Protein AF-A0A7J6IJJ3-F1 (afdb_monomer)

Foldseek 3Di:
DDLAQEEEDECVVPDVALQRLLVCLLVVLVPDDLQHAEYEYEDACRCVPPDDDDDCPPPRNVSNQNSPLNNLLNVLQCCVPRNVNYAEYEYEYESYPQVVSVVVSCVSNPPHNHDYAYHYDPCSVVVVVDDPVRRRPD

Radius of gyration: 14.33 Å; Cα contacts (8 Å, |Δi|>4): 221; chains: 1; bounding box: 44×28×40 Å

Organism: Colletotrichum fructicola (strain Nara gc5) (NCBI:txid1213859)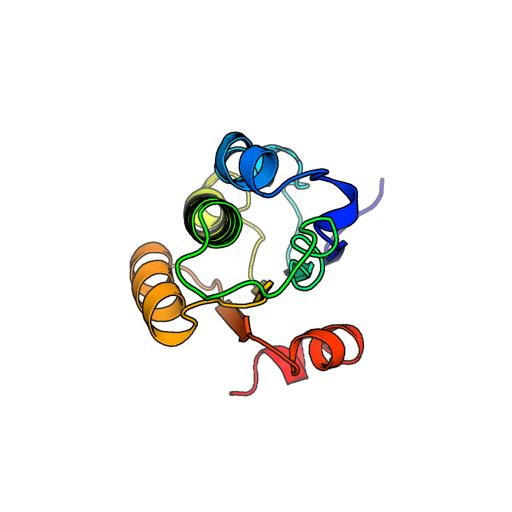

Sequence (138 aa):
MNNLKELRITLDCFFDTPATIELLGSSFPDLLAPRLEKIFIDATWSLLGVNGRITASHPQVMAYKKGIEKMITALCTASKSQLPCLKVIALGAKYGKPRQWTKDARKLLAGTNVKLKLVTGNHTGQLWHQTWKQMLEV

pLDDT: mean 82.55, std 10.77, range [45.78, 94.94]

Solvent-accessible surface area (backbone atoms only — not comparable to full-atom values): 7643 Å² total; per-residue (Å²): 132,86,83,56,39,68,47,76,47,55,43,56,81,78,30,95,37,23,61,50,30,42,71,44,22,52,57,51,58,79,78,52,62,50,65,24,28,33,41,38,40,36,39,58,64,43,58,71,88,60,87,72,92,80,51,86,81,36,67,60,46,47,32,32,51,53,6,51,52,38,26,53,51,32,45,42,55,34,36,76,65,67,22,65,48,38,36,37,42,36,38,21,27,48,89,55,59,51,70,60,54,50,56,54,46,50,63,61,33,60,98,54,84,52,44,80,37,68,40,51,52,88,57,36,70,54,54,79,78,46,53,73,68,63,64,64,70,121

Mean predicted aligned error: 5.92 Å

Secondary structure (DSSP, 8-state):
-----EEEEEGGGT-SSHHHHHHHGGGGGGGS-TT--EEEEEETTTTTT--S---TTSHHHHHHHHHHHHHHHHHHHHTTTT-TT--EEEEEETT--HHHHHHHHHHHTTTS--EEEEEEGGGHHHHHHS-HHHHH--

Structure (mmCIF, N/CA/C/O backbone):
data_AF-A0A7J6IJJ3-F1
#
_entry.id   AF-A0A7J6IJJ3-F1
#
loop_
_atom_site.group_PDB
_atom_site.id
_atom_site.type_symbol
_atom_site.label_atom_id
_atom_site.label_alt_id
_atom_site.label_comp_id
_ato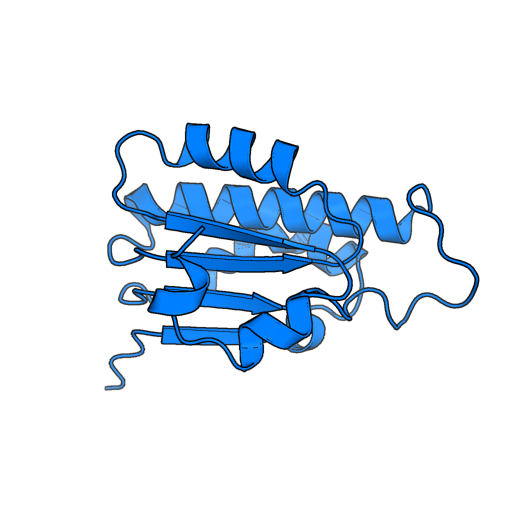m_site.label_asym_id
_atom_site.label_entity_id
_atom_site.label_seq_id
_atom_site.pdbx_PDB_ins_code
_atom_site.Cartn_x
_atom_site.Cartn_y
_atom_site.Cartn_z
_atom_site.occupancy
_atom_site.B_iso_or_equiv
_atom_site.auth_seq_id
_atom_site.auth_comp_id
_atom_site.auth_asym_id
_atom_site.auth_atom_id
_atom_site.pdbx_PDB_model_num
ATOM 1 N N . MET A 1 1 ? -26.507 0.253 -0.510 1.00 45.88 1 MET A N 1
ATOM 2 C CA . MET A 1 1 ? -25.214 0.977 -0.524 1.00 45.88 1 MET A CA 1
ATOM 3 C C . MET A 1 1 ? -24.123 0.009 -0.095 1.00 45.88 1 MET A C 1
ATOM 5 O O . MET A 1 1 ? -24.233 -0.565 0.982 1.00 45.88 1 MET A O 1
ATOM 9 N N . ASN A 1 2 ? -23.141 -0.248 -0.961 1.00 54.84 2 ASN A N 1
ATOM 10 C CA . ASN A 1 2 ? -22.146 -1.302 -0.755 1.00 54.84 2 ASN A CA 1
ATOM 11 C C . ASN A 1 2 ? -21.177 -0.940 0.379 1.00 54.84 2 ASN A C 1
ATOM 13 O O . ASN A 1 2 ? -20.405 0.009 0.275 1.00 54.84 2 ASN A O 1
ATOM 17 N N . ASN A 1 3 ? -21.208 -1.723 1.460 1.00 74.62 3 ASN A N 1
ATOM 18 C CA . ASN A 1 3 ? -20.231 -1.683 2.549 1.00 74.62 3 ASN A CA 1
ATOM 19 C C . ASN A 1 3 ? -18.914 -2.329 2.085 1.00 74.62 3 ASN A C 1
ATOM 21 O O . ASN A 1 3 ? -18.575 -3.427 2.529 1.00 74.62 3 ASN A O 1
ATOM 25 N N . LEU A 1 4 ? -18.189 -1.689 1.161 1.00 83.00 4 LEU A N 1
ATOM 26 C CA . LEU A 1 4 ? -16.892 -2.196 0.713 1.00 83.00 4 LEU A CA 1
ATOM 27 C C . LEU A 1 4 ? -15.883 -2.102 1.866 1.00 83.00 4 LEU A C 1
ATOM 29 O O . LEU A 1 4 ? -15.320 -1.046 2.142 1.00 83.00 4 LEU A O 1
ATOM 33 N N . LYS A 1 5 ? -15.694 -3.221 2.565 1.00 89.75 5 LYS A N 1
ATOM 34 C CA . LYS A 1 5 ? -14.751 -3.350 3.684 1.00 89.75 5 LYS A CA 1
ATOM 35 C C . LYS A 1 5 ? -13.386 -3.854 3.248 1.00 89.75 5 LYS A C 1
ATOM 37 O O . LYS A 1 5 ? -12.404 -3.637 3.952 1.00 89.75 5 LYS A O 1
ATOM 42 N N . GLU A 1 6 ? 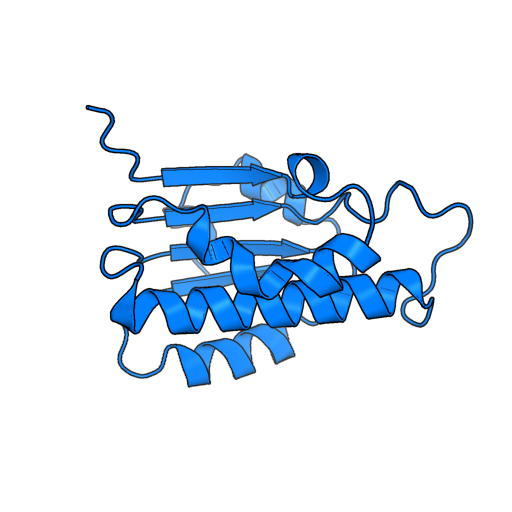-13.324 -4.534 2.112 1.00 90.50 6 GLU A N 1
ATOM 43 C CA . GLU A 1 6 ? -12.114 -5.176 1.623 1.00 90.50 6 GLU A CA 1
ATOM 44 C C . GLU A 1 6 ? -11.933 -4.867 0.145 1.00 90.50 6 GLU A C 1
ATOM 46 O O . GLU A 1 6 ? -12.865 -5.018 -0.642 1.00 90.50 6 GLU A O 1
ATOM 51 N N . LEU A 1 7 ? -10.726 -4.447 -0.217 1.00 90.50 7 LEU A N 1
ATOM 52 C CA . LEU A 1 7 ? -10.350 -4.137 -1.585 1.00 90.50 7 LEU A CA 1
ATOM 53 C C . LEU A 1 7 ? -9.071 -4.893 -1.932 1.00 90.50 7 LEU A C 1
ATOM 55 O O . LEU A 1 7 ? -8.099 -4.862 -1.177 1.00 90.50 7 LEU A O 1
ATOM 59 N N . ARG A 1 8 ? -9.079 -5.566 -3.081 1.00 89.00 8 ARG A N 1
ATOM 60 C CA . ARG A 1 8 ? -7.901 -6.187 -3.688 1.00 89.00 8 ARG A CA 1
ATOM 61 C C . ARG A 1 8 ? -7.755 -5.624 -5.087 1.00 89.00 8 ARG A C 1
ATOM 63 O O . ARG A 1 8 ? -8.707 -5.697 -5.858 1.00 89.00 8 ARG A O 1
ATOM 70 N N . ILE A 1 9 ? -6.598 -5.056 -5.390 1.00 87.38 9 ILE A N 1
ATOM 71 C CA . ILE A 1 9 ? -6.339 -4.448 -6.691 1.00 87.38 9 ILE A CA 1
ATOM 72 C C . ILE A 1 9 ? -4.966 -4.833 -7.213 1.00 87.38 9 ILE A C 1
ATOM 74 O O . ILE A 1 9 ? -4.011 -4.982 -6.450 1.00 87.38 9 ILE A O 1
ATOM 78 N N . THR A 1 10 ? -4.875 -4.916 -8.532 1.00 85.44 10 THR A N 1
ATOM 79 C CA . THR A 1 10 ? -3.607 -4.889 -9.249 1.00 85.44 10 THR A CA 1
ATOM 80 C C . THR A 1 10 ? -3.357 -3.449 -9.687 1.00 85.44 10 THR A C 1
ATOM 82 O O . THR A 1 10 ? -4.222 -2.840 -10.316 1.00 85.44 10 THR A O 1
ATOM 85 N N . LEU A 1 11 ? -2.203 -2.872 -9.344 1.00 78.75 11 LEU A N 1
ATOM 86 C CA . LEU A 1 11 ? -1.868 -1.494 -9.721 1.00 78.75 11 LEU A CA 1
ATOM 87 C C . LEU A 1 11 ? -1.757 -1.305 -11.228 1.00 78.75 11 LEU A C 1
ATOM 89 O O . LEU A 1 11 ? -1.969 -0.196 -11.704 1.00 78.75 11 LEU A O 1
ATOM 93 N N . ASP A 1 12 ? -1.497 -2.370 -11.977 1.00 70.75 12 ASP A N 1
ATOM 94 C CA . ASP A 1 12 ? -1.424 -2.310 -13.439 1.00 70.75 12 ASP A CA 1
ATOM 95 C C . ASP A 1 12 ? -2.764 -1.911 -14.070 1.00 70.75 12 ASP A C 1
ATOM 97 O O . ASP A 1 12 ? -2.803 -1.512 -15.225 1.00 70.75 12 ASP A O 1
ATOM 101 N N . CYS A 1 13 ? -3.869 -1.985 -13.318 1.00 64.25 13 CYS A N 1
ATOM 102 C CA . CYS A 1 13 ? -5.172 -1.483 -13.749 1.00 64.25 13 CYS A CA 1
ATOM 103 C C . CYS A 1 13 ? -5.322 0.043 -13.598 1.00 64.25 13 CYS A C 1
ATOM 105 O O . CYS A 1 13 ? -6.290 0.602 -14.103 1.00 64.25 13 CYS A O 1
ATOM 107 N N . PHE A 1 14 ? -4.420 0.704 -12.866 1.00 63.78 14 PHE A N 1
ATOM 108 C CA . PHE A 1 14 ? -4.497 2.132 -12.528 1.00 63.78 14 PHE A CA 1
ATOM 109 C C . PHE A 1 14 ? -3.314 2.946 -13.054 1.00 63.78 14 PHE A C 1
ATOM 111 O O . PHE A 1 14 ? -3.395 4.171 -13.119 1.00 63.78 14 PHE A O 1
ATOM 118 N N . PHE A 1 15 ? -2.205 2.285 -13.376 1.00 70.25 15 PHE A N 1
ATOM 119 C CA . PHE A 1 15 ? -0.956 2.942 -13.713 1.00 70.25 15 PHE A CA 1
ATOM 120 C C . PHE A 1 15 ? -0.308 2.289 -14.929 1.00 70.25 15 PHE A C 1
ATOM 122 O O . PHE A 1 15 ? 0.211 1.178 -14.846 1.00 70.25 15 PHE A O 1
ATOM 129 N N . ASP A 1 16 ? -0.272 3.030 -16.033 1.00 70.06 16 ASP A N 1
ATOM 130 C CA . ASP A 1 16 ? 0.275 2.543 -17.302 1.00 70.06 16 ASP A CA 1
ATOM 131 C C . ASP A 1 16 ? 1.809 2.482 -17.297 1.00 70.06 16 ASP A C 1
ATOM 133 O O . ASP A 1 16 ? 2.422 1.735 -18.061 1.00 70.06 16 ASP A O 1
ATOM 137 N N . THR A 1 17 ? 2.462 3.287 -16.446 1.00 76.81 17 THR A N 1
ATOM 138 C CA . THR A 1 17 ? 3.929 3.371 -16.387 1.00 76.81 17 THR A CA 1
ATOM 139 C C . THR A 1 17 ? 4.468 3.569 -14.964 1.00 76.81 17 THR A C 1
ATOM 141 O O . THR A 1 17 ? 3.815 4.190 -14.119 1.00 76.81 17 THR A O 1
ATOM 144 N N . PRO A 1 18 ? 5.722 3.171 -14.686 1.00 79.50 18 PRO A N 1
ATOM 145 C CA . PRO A 1 18 ? 6.408 3.517 -13.439 1.00 79.50 18 PRO A CA 1
ATOM 146 C C . PRO A 1 18 ? 6.416 5.012 -13.100 1.00 79.50 18 PRO A C 1
ATOM 148 O O . PRO A 1 18 ? 6.321 5.376 -11.929 1.00 79.50 18 PRO A O 1
ATOM 151 N N . ALA A 1 19 ? 6.488 5.879 -14.114 1.00 79.94 19 ALA A N 1
ATOM 152 C CA . ALA A 1 19 ? 6.417 7.326 -13.933 1.00 79.94 19 ALA A CA 1
ATOM 153 C C . ALA A 1 19 ? 5.047 7.770 -13.395 1.00 79.94 19 ALA A C 1
ATOM 155 O O . ALA A 1 19 ? 4.979 8.608 -12.498 1.00 79.94 19 ALA A O 1
ATOM 156 N N . THR A 1 20 ? 3.951 7.168 -13.874 1.00 82.06 20 THR A N 1
ATOM 157 C CA . THR A 1 20 ? 2.610 7.459 -13.338 1.00 82.06 20 THR A CA 1
ATOM 158 C C . THR A 1 20 ? 2.462 7.017 -11.880 1.00 82.06 20 THR A C 1
ATOM 160 O O . THR A 1 20 ? 1.864 7.746 -11.090 1.00 82.06 20 THR A O 1
ATOM 163 N N . ILE A 1 21 ? 3.084 5.897 -11.481 1.00 82.81 21 ILE A N 1
ATOM 164 C CA . ILE A 1 21 ? 3.116 5.461 -10.071 1.00 82.81 21 ILE A CA 1
ATOM 165 C C . ILE A 1 21 ? 3.884 6.471 -9.214 1.00 82.81 21 ILE A C 1
ATOM 167 O O . ILE A 1 21 ? 3.451 6.814 -8.115 1.00 82.81 21 ILE A O 1
ATOM 171 N N . GLU A 1 22 ? 5.007 6.994 -9.713 1.00 84.06 22 GLU A N 1
ATOM 172 C CA . GLU A 1 22 ? 5.761 8.037 -9.013 1.00 84.06 22 GLU A CA 1
ATOM 173 C C . GLU A 1 22 ? 4.958 9.330 -8.825 1.00 84.06 22 GLU A C 1
ATOM 175 O O . GLU A 1 22 ? 5.061 9.965 -7.767 1.00 84.06 22 GLU A O 1
ATOM 180 N N . LEU A 1 23 ? 4.196 9.730 -9.844 1.00 82.50 23 LEU A N 1
ATOM 181 C CA . LEU A 1 23 ? 3.434 10.976 -9.852 1.00 82.50 23 LEU A CA 1
ATOM 182 C C . LEU A 1 23 ? 2.182 10.897 -8.976 1.00 82.50 23 LEU A C 1
ATOM 184 O O . LEU A 1 23 ? 1.968 11.796 -8.168 1.00 82.50 23 LEU A O 1
ATOM 188 N N . LEU A 1 24 ? 1.383 9.834 -9.102 1.00 83.81 24 LEU A N 1
ATOM 189 C CA . LEU A 1 24 ? 0.056 9.764 -8.473 1.00 83.81 24 LEU A CA 1
ATOM 190 C C . LEU A 1 24 ? -0.004 8.821 -7.265 1.00 83.81 24 LEU A C 1
ATOM 192 O O . LEU A 1 24 ? -1.025 8.766 -6.585 1.00 83.81 24 LEU A O 1
ATOM 196 N N . GLY A 1 25 ? 1.080 8.104 -6.944 1.00 82.56 25 GLY A N 1
ATOM 197 C CA . GLY A 1 25 ? 1.105 7.158 -5.825 1.00 82.56 25 GLY A CA 1
ATOM 198 C C . GLY A 1 25 ? 0.693 7.777 -4.484 1.00 82.56 25 GLY A C 1
ATOM 199 O O . GLY A 1 25 ? 0.064 7.104 -3.672 1.00 82.56 25 GLY A O 1
ATOM 200 N N . SER A 1 26 ? 0.973 9.067 -4.261 1.00 89.31 26 SER A N 1
ATOM 201 C CA . SER A 1 26 ? 0.557 9.784 -3.047 1.00 89.31 26 SER A CA 1
ATOM 202 C C . SER A 1 26 ? -0.934 10.122 -2.986 1.00 89.31 26 SER A C 1
ATOM 204 O O . SER A 1 26 ? -1.460 10.264 -1.891 1.00 89.31 26 SER A O 1
ATOM 206 N N . SER A 1 27 ? -1.604 10.241 -4.132 1.00 88.69 27 SER A N 1
ATOM 207 C CA . SER A 1 27 ? -3.043 10.536 -4.225 1.00 88.69 27 SER A CA 1
ATOM 208 C C . SER A 1 27 ? -3.897 9.269 -4.221 1.00 88.69 27 SER A C 1
ATOM 210 O O . SER A 1 27 ? -5.119 9.331 -4.208 1.00 88.69 27 SER A O 1
ATOM 212 N N . PHE A 1 28 ? -3.268 8.092 -4.215 1.00 88.44 28 PHE A N 1
ATOM 213 C CA . PHE A 1 28 ? -3.976 6.819 -4.221 1.00 88.44 28 PHE A CA 1
ATOM 214 C C . PHE A 1 28 ? -5.010 6.658 -3.078 1.00 88.44 28 PHE A C 1
ATOM 216 O O . PHE A 1 28 ? -6.095 6.142 -3.352 1.00 88.44 28 PHE A O 1
ATOM 223 N N . PRO A 1 29 ? -4.763 7.122 -1.831 1.00 91.00 29 PRO A N 1
ATOM 224 C CA . PRO A 1 29 ? -5.774 7.070 -0.772 1.00 91.00 29 PRO A CA 1
ATOM 225 C C . PRO A 1 29 ? -7.078 7.818 -1.090 1.00 91.00 29 PRO A C 1
ATOM 227 O O . PRO A 1 29 ? -8.124 7.426 -0.577 1.00 91.00 29 PRO A O 1
ATOM 230 N N . ASP A 1 30 ? -7.043 8.831 -1.962 1.00 90.44 30 ASP A N 1
ATOM 231 C CA . ASP A 1 30 ? -8.213 9.642 -2.341 1.00 90.44 30 ASP A CA 1
ATOM 232 C C . ASP A 1 30 ? -9.247 8.855 -3.146 1.00 90.44 30 ASP A C 1
ATOM 234 O O . ASP A 1 30 ? -10.423 9.211 -3.182 1.00 90.44 30 ASP A O 1
ATOM 238 N N . LEU A 1 31 ? -8.822 7.743 -3.744 1.00 87.69 31 LEU A N 1
ATOM 239 C CA . LEU A 1 31 ? -9.680 6.835 -4.498 1.00 87.69 31 LEU A CA 1
ATO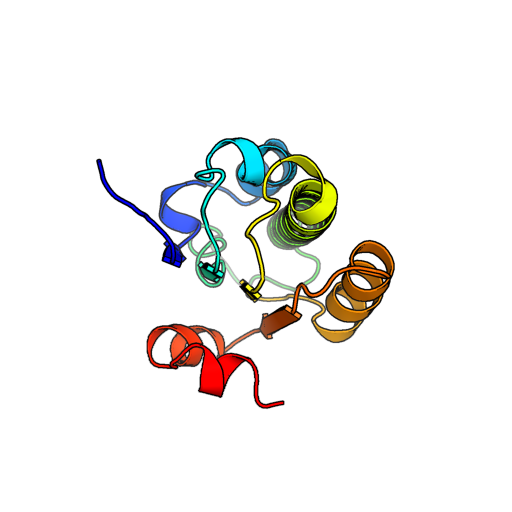M 240 C C . LEU A 1 31 ? -10.366 5.791 -3.601 1.00 87.69 31 LEU A C 1
ATOM 242 O O . LEU A 1 31 ? -11.176 4.998 -4.082 1.00 87.69 31 LEU A O 1
ATOM 246 N N . LEU A 1 32 ? -10.025 5.739 -2.309 1.00 90.25 32 LEU A N 1
ATOM 247 C CA . LEU A 1 32 ? -10.473 4.689 -1.400 1.00 90.25 32 LEU A CA 1
ATOM 248 C C . LEU A 1 32 ? -11.725 5.090 -0.622 1.00 90.25 32 LEU A C 1
ATOM 250 O O . LEU A 1 32 ? -11.882 6.214 -0.150 1.00 90.25 32 LEU A O 1
ATOM 254 N N . ALA A 1 33 ? -12.614 4.116 -0.429 1.00 90.12 33 ALA A N 1
ATOM 255 C CA . ALA A 1 33 ? -13.811 4.312 0.373 1.00 90.12 33 ALA A CA 1
ATOM 256 C C . ALA A 1 33 ? -13.443 4.550 1.857 1.00 90.12 33 ALA A C 1
ATOM 258 O O . ALA A 1 33 ? -12.706 3.743 2.427 1.00 90.12 33 ALA A O 1
ATOM 259 N N . PRO A 1 34 ? -14.025 5.553 2.545 1.00 89.25 34 PRO A N 1
ATOM 260 C CA . PRO A 1 34 ? -13.688 5.863 3.943 1.00 89.25 34 PRO A CA 1
ATOM 261 C C . PRO A 1 34 ? -13.895 4.710 4.941 1.00 89.25 34 PRO A C 1
ATOM 263 O O . PRO A 1 34 ? -13.239 4.647 5.979 1.00 89.25 34 PRO A O 1
ATOM 266 N N . ARG A 1 35 ? -14.819 3.783 4.638 1.00 90.69 35 ARG A N 1
ATOM 267 C CA . ARG A 1 35 ? -15.139 2.615 5.484 1.00 90.69 35 ARG A CA 1
ATOM 268 C C . ARG A 1 35 ? -14.300 1.375 5.161 1.00 90.69 35 ARG A C 1
ATOM 270 O O . ARG A 1 35 ? -14.580 0.305 5.701 1.00 90.69 35 ARG A O 1
ATOM 277 N N . LEU A 1 36 ? -13.315 1.496 4.272 1.00 93.88 36 LEU A N 1
ATOM 278 C CA . LEU A 1 36 ? -12.444 0.393 3.895 1.00 93.88 36 LEU A CA 1
ATOM 279 C C . LEU A 1 36 ? -11.632 -0.064 5.112 1.00 93.88 36 LEU A C 1
ATOM 281 O O . LEU A 1 36 ? -10.934 0.727 5.741 1.00 93.88 36 LEU A O 1
ATOM 285 N N . GLU A 1 37 ? -11.723 -1.348 5.450 1.00 94.06 37 GLU A N 1
ATOM 286 C CA . GLU A 1 37 ? -11.001 -1.932 6.582 1.00 94.06 37 GLU A CA 1
ATOM 287 C C . GLU A 1 37 ? -9.691 -2.595 6.146 1.00 94.06 37 GLU A C 1
ATOM 289 O O . GLU A 1 37 ? -8.740 -2.674 6.930 1.00 94.06 37 GLU A O 1
ATOM 294 N N . LYS A 1 38 ? -9.628 -3.099 4.909 1.00 92.31 38 LYS A N 1
ATOM 295 C CA . LYS A 1 38 ? -8.486 -3.868 4.402 1.00 92.31 38 LYS A CA 1
ATOM 296 C C . LYS A 1 38 ? -8.213 -3.538 2.945 1.00 92.31 38 LYS A C 1
ATOM 298 O O . LYS A 1 38 ? -9.135 -3.558 2.128 1.00 92.31 38 LYS A O 1
ATOM 303 N N . ILE A 1 39 ? -6.946 -3.306 2.618 1.00 92.38 39 ILE A N 1
ATOM 304 C CA . ILE A 1 39 ? -6.508 -3.079 1.244 1.00 92.38 39 ILE A CA 1
ATOM 305 C C . ILE A 1 39 ? -5.319 -3.954 0.874 1.00 92.38 39 ILE A C 1
ATOM 307 O O . ILE A 1 39 ? -4.342 -4.057 1.619 1.00 92.38 39 ILE A O 1
ATOM 311 N N . PHE A 1 40 ? -5.435 -4.613 -0.276 1.00 90.56 40 PHE A N 1
ATOM 312 C CA . PHE A 1 40 ? -4.385 -5.400 -0.899 1.00 90.56 40 PHE A CA 1
ATOM 313 C C . PHE A 1 40 ? -4.026 -4.768 -2.238 1.00 90.56 40 PHE A C 1
ATOM 315 O O . PHE A 1 40 ? -4.910 -4.517 -3.058 1.00 90.56 40 PHE A O 1
ATOM 322 N N . ILE A 1 41 ? -2.736 -4.536 -2.441 1.00 89.31 41 ILE A N 1
ATOM 323 C CA . ILE A 1 41 ? -2.194 -3.854 -3.608 1.00 89.31 41 ILE A CA 1
ATOM 324 C C . ILE A 1 41 ? -1.123 -4.743 -4.231 1.00 89.31 41 ILE A C 1
ATOM 326 O O . ILE A 1 41 ? -0.078 -4.968 -3.622 1.00 89.31 41 ILE A O 1
ATOM 330 N N . ASP A 1 42 ? -1.361 -5.237 -5.440 1.00 86.81 42 ASP A N 1
ATOM 331 C CA . ASP A 1 42 ? -0.363 -5.960 -6.223 1.00 86.81 42 ASP A CA 1
ATOM 332 C C . ASP A 1 42 ? 0.264 -5.048 -7.282 1.00 86.81 42 ASP A C 1
ATOM 334 O O . ASP A 1 42 ? -0.383 -4.663 -8.249 1.00 86.81 42 ASP A O 1
ATOM 338 N N . ALA A 1 43 ? 1.535 -4.710 -7.094 1.00 83.56 43 ALA A N 1
ATOM 339 C CA . ALA A 1 43 ? 2.347 -3.898 -7.997 1.00 83.56 43 ALA A CA 1
ATOM 340 C C . ALA A 1 43 ? 3.413 -4.726 -8.740 1.00 83.56 43 ALA A C 1
ATOM 342 O O . ALA A 1 43 ? 4.387 -4.195 -9.274 1.00 83.56 43 ALA A O 1
ATOM 343 N N . THR A 1 44 ? 3.310 -6.057 -8.712 1.00 77.12 44 THR A N 1
ATOM 344 C CA . THR A 1 44 ? 4.374 -6.957 -9.194 1.00 77.12 44 THR A CA 1
ATOM 345 C C . THR A 1 44 ? 4.670 -6.786 -10.675 1.00 77.12 44 THR A C 1
ATOM 347 O O . THR A 1 44 ? 5.823 -6.887 -11.108 1.00 77.12 44 THR A O 1
ATOM 350 N N . TRP A 1 45 ? 3.623 -6.544 -11.447 1.00 72.44 45 TRP A N 1
ATOM 351 C CA . TRP A 1 45 ? 3.651 -6.555 -12.897 1.00 72.44 45 TRP A CA 1
ATOM 352 C C . TRP A 1 45 ? 3.726 -5.143 -13.494 1.00 72.44 45 TRP A C 1
ATOM 354 O O . TRP A 1 45 ? 3.891 -5.009 -14.703 1.00 72.44 45 TRP A O 1
ATOM 364 N N . SER A 1 46 ? 3.793 -4.092 -12.669 1.00 70.19 46 SER A N 1
ATOM 365 C CA . SER A 1 46 ? 3.800 -2.690 -13.126 1.00 70.19 46 SER A CA 1
ATOM 366 C C . SER A 1 46 ? 5.103 -2.259 -13.822 1.00 70.19 46 SER A C 1
ATOM 368 O O . SER A 1 46 ? 5.310 -1.094 -14.150 1.00 70.19 46 SER A O 1
ATOM 370 N N . LEU A 1 47 ? 6.013 -3.213 -14.037 1.00 71.38 47 LEU A N 1
ATOM 371 C CA . LEU A 1 47 ? 7.258 -3.078 -14.792 1.00 71.38 47 LEU A CA 1
ATOM 372 C C . LEU A 1 47 ? 7.257 -3.906 -16.091 1.00 71.38 47 LEU A C 1
ATOM 374 O O . LEU A 1 47 ? 8.280 -3.940 -16.770 1.00 71.38 47 LEU A O 1
ATOM 378 N N . LEU A 1 48 ? 6.153 -4.584 -16.440 1.00 64.44 48 LEU A N 1
ATOM 379 C CA . LEU A 1 48 ? 6.056 -5.444 -17.630 1.00 64.44 48 LEU A CA 1
ATOM 380 C C . LEU A 1 48 ? 6.285 -4.694 -18.949 1.00 64.44 48 LEU A C 1
ATOM 382 O O . LEU A 1 48 ? 6.805 -5.285 -19.887 1.00 64.44 48 LEU A O 1
ATOM 386 N N . GLY A 1 49 ? 5.954 -3.401 -19.015 1.00 60.41 49 GLY A N 1
ATOM 387 C CA . GLY A 1 49 ? 6.157 -2.570 -20.209 1.00 60.41 49 GLY A CA 1
ATOM 388 C C . GLY A 1 49 ? 7.605 -2.124 -20.452 1.00 60.41 49 GLY A C 1
ATOM 389 O O . GLY A 1 49 ? 7.878 -1.417 -21.419 1.00 60.41 49 GLY A O 1
ATOM 390 N N . VAL A 1 50 ? 8.548 -2.488 -19.578 1.00 64.12 50 VAL A N 1
ATOM 391 C CA . VAL A 1 50 ? 9.951 -2.090 -19.719 1.00 64.12 50 VAL A CA 1
ATOM 392 C C . VAL A 1 50 ? 10.705 -3.183 -20.486 1.00 64.12 50 VAL A C 1
ATOM 394 O O . VAL A 1 50 ? 11.014 -4.246 -19.952 1.00 64.12 50 VAL A O 1
ATOM 397 N N . ASN A 1 51 ? 11.007 -2.919 -21.756 1.00 59.38 51 ASN A N 1
ATOM 398 C CA . ASN A 1 51 ? 11.729 -3.857 -22.616 1.00 59.38 51 ASN A CA 1
ATOM 399 C C . ASN A 1 51 ? 13.203 -4.011 -22.188 1.00 59.38 51 ASN A C 1
ATOM 401 O O . ASN A 1 51 ? 13.902 -3.023 -21.963 1.00 59.38 51 ASN A O 1
ATOM 405 N N . GLY A 1 52 ? 13.696 -5.255 -22.137 1.00 64.50 52 GLY A N 1
ATOM 406 C CA . GLY A 1 52 ? 15.113 -5.583 -21.924 1.00 64.50 52 GLY A CA 1
ATOM 407 C C . GLY A 1 52 ? 15.479 -6.082 -20.519 1.00 64.50 52 GLY A C 1
ATOM 408 O O . GLY A 1 52 ? 14.631 -6.368 -19.674 1.00 64.50 52 GLY A O 1
ATOM 409 N N . ARG A 1 53 ? 16.786 -6.243 -20.263 1.00 66.31 53 ARG A N 1
ATOM 410 C CA . ARG A 1 53 ? 17.308 -6.761 -18.986 1.00 66.31 53 ARG A CA 1
ATOM 411 C C . ARG A 1 53 ? 17.288 -5.661 -17.923 1.00 66.31 53 ARG A C 1
ATOM 413 O O . ARG A 1 53 ? 18.239 -4.902 -17.768 1.00 66.31 53 ARG A O 1
ATOM 420 N N . ILE A 1 54 ? 16.190 -5.585 -17.182 1.00 74.38 54 ILE A N 1
ATOM 421 C CA . ILE A 1 54 ? 15.986 -4.583 -16.135 1.00 74.38 54 ILE A CA 1
ATOM 422 C C . ILE A 1 54 ? 16.820 -4.911 -14.893 1.00 74.38 54 ILE A C 1
ATOM 424 O O . ILE A 1 54 ? 16.603 -5.923 -14.220 1.00 74.38 54 ILE A O 1
ATOM 428 N N . THR A 1 55 ? 17.738 -4.013 -14.546 1.00 80.12 55 THR A N 1
ATOM 429 C CA . THR A 1 55 ? 18.484 -4.049 -13.283 1.00 80.12 55 THR A CA 1
ATOM 430 C C . THR A 1 55 ? 17.806 -3.188 -12.216 1.00 80.12 55 THR A C 1
ATOM 432 O O . THR A 1 55 ? 16.977 -2.324 -12.501 1.00 80.12 55 THR A O 1
ATOM 435 N N . ALA A 1 56 ? 18.184 -3.387 -10.951 1.00 78.75 56 ALA A N 1
ATOM 436 C CA . ALA A 1 56 ? 17.630 -2.632 -9.828 1.00 78.75 56 ALA A CA 1
ATOM 437 C C . ALA A 1 56 ? 17.907 -1.114 -9.884 1.00 78.75 56 ALA A C 1
ATOM 439 O O . ALA A 1 56 ? 17.214 -0.370 -9.184 1.00 78.75 56 ALA A O 1
ATOM 440 N N . SER A 1 57 ? 18.908 -0.689 -10.663 1.00 82.44 57 SER A N 1
ATOM 441 C CA . SER A 1 57 ? 19.316 0.704 -10.885 1.00 82.44 57 SER A CA 1
ATOM 442 C C . SER A 1 57 ? 18.704 1.329 -12.142 1.00 82.44 57 SER A C 1
ATOM 444 O O . SER A 1 57 ? 18.918 2.513 -12.387 1.00 82.44 57 SER A O 1
ATOM 446 N N . HIS A 1 58 ? 17.941 0.569 -12.934 1.00 85.88 58 HIS A N 1
ATOM 447 C CA . HIS A 1 58 ? 17.293 1.095 -14.130 1.00 85.88 58 HIS A CA 1
ATOM 448 C C . HIS A 1 58 ? 16.345 2.260 -13.766 1.00 85.88 58 HIS A C 1
ATOM 450 O O . HIS A 1 58 ? 15.584 2.122 -12.802 1.00 85.88 58 HIS A O 1
ATOM 456 N N . PRO A 1 59 ? 1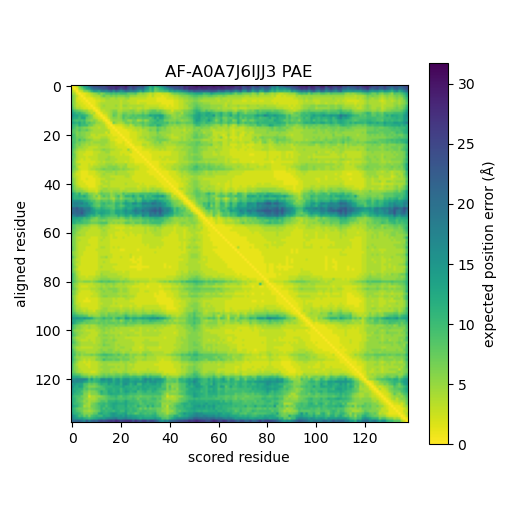6.315 3.378 -14.521 1.00 85.56 59 PRO A N 1
ATOM 457 C CA . PRO A 1 59 ? 15.518 4.561 -14.169 1.00 85.56 59 PRO A CA 1
ATOM 458 C C . PRO A 1 59 ? 14.037 4.259 -13.913 1.00 85.56 59 PRO A C 1
ATOM 460 O O . PRO A 1 59 ? 13.475 4.703 -12.917 1.00 85.56 59 PRO A O 1
ATOM 463 N N . GLN A 1 60 ? 13.429 3.408 -14.745 1.00 85.00 60 GLN A N 1
ATOM 464 C CA . GLN A 1 60 ? 12.039 2.962 -14.569 1.00 85.00 60 GLN A CA 1
ATOM 465 C C . GLN A 1 60 ? 11.824 2.192 -13.253 1.00 85.00 60 GLN A C 1
ATOM 467 O O . GLN A 1 60 ? 10.798 2.347 -12.601 1.00 85.00 60 GLN A O 1
ATOM 472 N N . VAL A 1 61 ? 12.808 1.403 -12.804 1.00 85.75 61 VAL A N 1
ATOM 473 C CA . VAL A 1 61 ? 12.731 0.704 -11.509 1.00 85.75 61 VAL A CA 1
ATOM 474 C C . VAL A 1 61 ? 12.870 1.681 -10.349 1.00 85.75 61 VAL A C 1
ATOM 476 O O . VAL A 1 61 ? 12.228 1.499 -9.317 1.00 85.75 61 VAL A O 1
ATOM 479 N N . MET A 1 62 ? 13.700 2.712 -10.498 1.00 87.62 62 MET A N 1
ATOM 480 C CA . MET A 1 62 ? 13.858 3.752 -9.482 1.00 87.62 62 MET A CA 1
ATOM 481 C C . MET A 1 62 ? 12.580 4.585 -9.331 1.00 87.62 62 MET A C 1
ATOM 483 O O . MET A 1 62 ? 12.125 4.769 -8.202 1.00 87.62 62 MET A O 1
ATOM 487 N N . ALA A 1 63 ? 11.963 4.999 -10.443 1.00 87.38 63 ALA A N 1
ATOM 488 C CA . ALA A 1 63 ? 10.666 5.682 -10.454 1.00 87.38 63 ALA A CA 1
ATOM 489 C C . ALA A 1 63 ? 9.573 4.819 -9.804 1.00 87.38 63 ALA A C 1
ATOM 491 O O . ALA A 1 63 ? 8.902 5.259 -8.871 1.00 87.38 63 ALA A O 1
ATOM 492 N N . TYR A 1 64 ? 9.486 3.544 -10.201 1.00 87.81 64 TYR A N 1
ATOM 493 C CA . TYR A 1 64 ? 8.580 2.569 -9.592 1.00 87.81 64 TYR A CA 1
ATOM 494 C C . TYR A 1 64 ? 8.775 2.476 -8.069 1.00 87.81 64 TYR A C 1
ATOM 496 O O . TYR A 1 64 ? 7.823 2.652 -7.312 1.00 87.81 64 TYR A O 1
ATOM 504 N N . LYS A 1 65 ? 10.010 2.256 -7.589 1.00 88.75 65 LYS A N 1
ATOM 505 C CA . LYS A 1 65 ? 10.308 2.139 -6.148 1.00 88.75 65 LYS A CA 1
ATOM 506 C C . LYS A 1 65 ? 9.874 3.386 -5.387 1.00 88.75 65 LYS A C 1
ATOM 508 O O . LYS A 1 65 ? 9.235 3.266 -4.347 1.00 88.75 65 LYS A O 1
ATOM 513 N N . LYS A 1 66 ? 10.195 4.564 -5.925 1.00 90.06 66 LYS A N 1
ATOM 514 C CA . LYS A 1 66 ? 9.845 5.853 -5.327 1.00 90.06 66 LYS A CA 1
ATOM 515 C C . LYS A 1 66 ? 8.332 6.063 -5.281 1.00 90.06 66 LYS A C 1
ATOM 517 O O . LYS A 1 66 ? 7.816 6.546 -4.279 1.00 90.06 66 LYS A O 1
ATOM 522 N N . GLY A 1 67 ? 7.604 5.673 -6.324 1.00 90.38 67 GLY A N 1
ATOM 523 C CA . GLY A 1 67 ? 6.144 5.734 -6.327 1.00 90.38 67 GLY A CA 1
ATOM 524 C C . GLY A 1 67 ? 5.497 4.783 -5.319 1.00 90.38 67 GLY A C 1
ATOM 525 O O . GLY A 1 67 ? 4.598 5.195 -4.589 1.00 90.38 67 GLY A O 1
ATOM 526 N N . ILE A 1 68 ? 6.010 3.556 -5.183 1.00 90.88 68 ILE A N 1
ATOM 527 C CA . ILE A 1 68 ? 5.550 2.620 -4.146 1.00 90.88 68 ILE A CA 1
ATOM 528 C C . ILE A 1 68 ? 5.843 3.158 -2.737 1.00 90.88 68 ILE A C 1
ATOM 530 O O . ILE A 1 68 ? 4.973 3.106 -1.871 1.00 90.88 68 ILE A O 1
ATOM 534 N N . GLU A 1 69 ? 7.025 3.734 -2.499 1.00 91.94 69 GLU A N 1
ATOM 535 C CA . GLU A 1 69 ? 7.363 4.391 -1.226 1.00 91.94 69 GLU A CA 1
ATOM 536 C C . GLU A 1 69 ? 6.396 5.535 -0.889 1.00 91.94 69 GLU A C 1
ATOM 538 O O . GLU A 1 69 ? 5.889 5.610 0.237 1.00 91.94 69 GLU A O 1
ATOM 543 N N . LYS A 1 70 ? 6.094 6.399 -1.868 1.00 92.69 70 LYS A N 1
ATOM 544 C CA . LYS A 1 70 ? 5.100 7.471 -1.717 1.00 92.69 70 LYS A CA 1
ATOM 545 C C . LYS A 1 70 ? 3.717 6.912 -1.391 1.00 92.69 70 LYS A C 1
ATOM 547 O O . LYS A 1 70 ? 3.064 7.427 -0.489 1.00 92.69 70 LYS A O 1
ATOM 552 N N . MET A 1 71 ? 3.293 5.847 -2.070 1.00 93.00 71 MET A N 1
ATOM 553 C CA . MET A 1 71 ? 1.989 5.218 -1.850 1.00 93.00 71 MET A CA 1
ATOM 554 C C . MET A 1 71 ? 1.865 4.610 -0.452 1.00 93.00 71 MET A C 1
ATOM 556 O O . MET A 1 71 ? 0.883 4.862 0.242 1.00 93.00 71 MET A O 1
ATOM 560 N N . ILE A 1 72 ? 2.877 3.863 0.002 1.00 93.44 72 ILE A N 1
ATOM 561 C CA . ILE A 1 72 ? 2.920 3.320 1.368 1.00 93.44 72 ILE A CA 1
ATOM 562 C C . ILE A 1 72 ? 2.818 4.461 2.386 1.00 93.44 72 ILE A C 1
ATOM 564 O O . ILE A 1 72 ? 2.022 4.388 3.322 1.00 93.44 72 ILE A O 1
ATOM 568 N N . THR A 1 73 ? 3.594 5.528 2.188 1.00 94.44 73 THR A N 1
ATOM 569 C CA . THR A 1 73 ? 3.611 6.704 3.071 1.00 94.44 73 THR A CA 1
ATOM 570 C C . THR A 1 73 ? 2.249 7.394 3.130 1.00 94.44 73 THR A C 1
ATOM 572 O O . THR A 1 73 ? 1.762 7.717 4.218 1.00 94.44 73 THR A O 1
ATOM 575 N N . ALA A 1 74 ? 1.609 7.577 1.974 1.00 94.50 74 ALA A N 1
ATOM 576 C CA . ALA A 1 74 ? 0.299 8.200 1.868 1.00 94.50 74 ALA A CA 1
ATOM 577 C C . ALA A 1 74 ? -0.788 7.353 2.539 1.00 94.50 74 ALA A C 1
ATOM 579 O O . ALA A 1 74 ? -1.538 7.878 3.354 1.00 94.50 74 ALA A O 1
ATOM 580 N N . LEU A 1 75 ? -0.818 6.037 2.301 1.00 94.94 75 LEU A N 1
ATOM 581 C CA . LEU A 1 75 ? -1.769 5.126 2.950 1.00 94.94 75 LEU A CA 1
ATOM 582 C C . 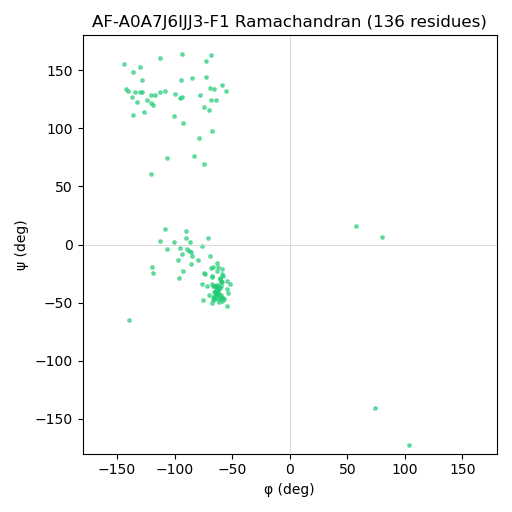LEU A 1 75 ? -1.599 5.099 4.473 1.00 94.94 75 LEU A C 1
ATOM 584 O O . LEU A 1 75 ? -2.585 5.142 5.211 1.00 94.94 75 LEU A O 1
ATOM 588 N N . CYS A 1 76 ? -0.354 5.064 4.957 1.00 94.44 76 CYS A N 1
ATOM 589 C CA . CYS A 1 76 ? -0.082 5.095 6.393 1.00 94.44 76 CYS A CA 1
ATOM 590 C C . CYS A 1 76 ? -0.565 6.407 7.024 1.00 94.44 76 CYS A C 1
ATOM 592 O O . CYS A 1 76 ? -1.176 6.387 8.090 1.00 94.44 76 CYS A O 1
ATOM 594 N N . THR A 1 77 ? -0.336 7.540 6.360 1.00 94.19 77 THR A N 1
ATOM 595 C CA . THR A 1 77 ? -0.803 8.851 6.832 1.00 94.19 77 THR A CA 1
ATOM 596 C C . THR A 1 77 ? -2.329 8.945 6.798 1.00 94.19 77 THR A C 1
ATOM 598 O O . THR A 1 77 ? -2.940 9.298 7.804 1.00 94.19 77 THR A O 1
ATOM 601 N N . ALA A 1 78 ? -2.950 8.549 5.685 1.00 93.44 78 ALA A N 1
ATOM 602 C CA . ALA A 1 78 ? -4.397 8.567 5.496 1.00 93.44 78 ALA A CA 1
ATOM 603 C C . ALA A 1 78 ? -5.135 7.702 6.526 1.00 93.44 78 ALA A C 1
ATOM 605 O O . ALA A 1 78 ? -6.227 8.066 6.952 1.00 93.44 78 ALA A O 1
ATOM 606 N N . SER A 1 79 ? -4.533 6.604 7.000 1.00 92.69 79 SER A N 1
ATOM 607 C CA . SER A 1 79 ? -5.130 5.754 8.042 1.00 92.69 79 SER A CA 1
ATOM 608 C C . SER A 1 79 ? -5.433 6.478 9.362 1.00 92.69 79 SER A C 1
ATOM 610 O O . SER A 1 79 ? -6.270 6.024 10.138 1.00 92.69 79 SER A O 1
ATOM 612 N N . LYS A 1 80 ? -4.781 7.620 9.618 1.00 90.12 80 LYS A N 1
ATOM 613 C CA . LYS A 1 80 ? -4.975 8.418 10.837 1.00 90.12 80 LYS A CA 1
ATOM 614 C C . LYS A 1 80 ? -6.133 9.410 10.746 1.00 90.12 80 LYS A C 1
ATOM 616 O O . LYS A 1 80 ? -6.559 9.917 11.779 1.00 90.12 80 LYS A O 1
ATOM 621 N N . SER A 1 81 ? -6.613 9.720 9.544 1.00 88.75 81 SER A N 1
ATOM 622 C CA . SER A 1 81 ? -7.597 10.785 9.323 1.00 88.75 81 SER A CA 1
ATOM 623 C C . SER A 1 81 ? -8.657 10.391 8.294 1.00 88.75 81 SER A C 1
ATOM 625 O O . SER A 1 81 ? -9.825 10.251 8.638 1.00 88.75 81 SER A O 1
ATOM 627 N N . GLN A 1 82 ? -8.248 10.183 7.044 1.00 91.38 82 GLN A N 1
ATOM 628 C CA . GLN A 1 82 ? -9.115 9.939 5.888 1.00 91.38 82 GLN A CA 1
ATOM 629 C C . GLN A 1 82 ? -9.700 8.522 5.846 1.00 91.38 82 GLN A C 1
ATOM 631 O O . GLN A 1 82 ? -10.832 8.328 5.407 1.00 91.38 82 GLN A O 1
ATOM 636 N N . LEU A 1 83 ? -8.938 7.531 6.309 1.00 92.56 83 LEU A N 1
ATOM 637 C CA . LEU A 1 83 ? -9.296 6.111 6.286 1.00 92.56 83 LEU A CA 1
ATOM 638 C C . LEU A 1 83 ? -9.316 5.541 7.714 1.00 92.56 83 LEU A C 1
ATOM 640 O O . LEU A 1 83 ? -8.558 4.619 8.018 1.00 92.56 83 LEU A O 1
ATOM 644 N N . PRO A 1 84 ? -10.176 6.063 8.611 1.00 89.94 84 PRO A N 1
ATOM 645 C CA . PRO A 1 84 ? -10.138 5.735 10.038 1.00 89.94 84 PRO A CA 1
ATOM 646 C C . PRO A 1 84 ? -10.509 4.275 10.333 1.00 89.94 84 PRO A C 1
ATOM 648 O O . PRO A 1 84 ? -10.210 3.752 11.404 1.00 89.94 84 PRO A O 1
ATOM 651 N N . CYS A 1 85 ? -11.185 3.600 9.399 1.00 92.38 85 CYS A N 1
ATOM 652 C CA . CYS A 1 85 ? -11.544 2.190 9.527 1.00 92.38 85 CYS A CA 1
ATOM 653 C C . CYS A 1 85 ? -10.433 1.236 9.072 1.00 92.38 85 CYS A C 1
ATOM 655 O O . CYS A 1 85 ? -10.554 0.031 9.307 1.00 92.38 85 CYS A O 1
ATOM 657 N N . LEU A 1 86 ? -9.377 1.747 8.431 1.00 93.56 86 LEU A N 1
ATOM 658 C CA . LEU A 1 86 ? -8.330 0.930 7.837 1.00 93.56 86 LEU A CA 1
ATOM 659 C C . LEU A 1 86 ? -7.518 0.235 8.929 1.00 93.56 86 LEU A C 1
ATOM 661 O O . LEU A 1 86 ? -6.963 0.867 9.819 1.00 93.56 86 LEU A O 1
ATOM 665 N N . LYS A 1 87 ? -7.442 -1.091 8.848 1.00 92.69 87 LYS A N 1
ATOM 666 C CA . LYS A 1 87 ? -6.729 -1.949 9.806 1.00 92.69 87 LYS A CA 1
ATOM 667 C C . LYS A 1 87 ? -5.610 -2.735 9.151 1.00 92.69 87 LYS A C 1
ATOM 669 O O . LYS A 1 87 ? -4.693 -3.167 9.843 1.00 92.69 87 LYS A O 1
ATOM 674 N N . VAL A 1 88 ? -5.695 -2.975 7.845 1.00 92.50 88 VAL A N 1
ATOM 675 C CA . VAL A 1 88 ? -4.737 -3.823 7.133 1.00 92.50 88 VAL A CA 1
ATOM 676 C C . VAL A 1 88 ? -4.355 -3.199 5.804 1.00 92.50 88 VAL A C 1
ATOM 678 O O . VAL A 1 88 ? -5.217 -2.917 4.975 1.00 92.50 88 VAL A O 1
ATOM 681 N N . ILE A 1 89 ? -3.050 -3.057 5.598 1.00 92.81 89 ILE A N 1
ATOM 682 C CA . ILE A 1 89 ? -2.439 -2.711 4.320 1.00 92.81 89 ILE A CA 1
ATOM 683 C C . ILE A 1 89 ? -1.524 -3.873 3.944 1.00 92.81 89 ILE A C 1
ATOM 685 O O . ILE A 1 89 ? -0.592 -4.197 4.679 1.00 92.81 89 ILE A O 1
ATOM 689 N N . ALA A 1 90 ? -1.775 -4.514 2.810 1.00 90.62 90 ALA A N 1
ATOM 690 C CA . ALA A 1 90 ? -0.884 -5.515 2.243 1.00 90.62 90 ALA A CA 1
ATOM 691 C C . ALA A 1 90 ? -0.451 -5.071 0.848 1.00 90.62 90 ALA A C 1
ATOM 693 O O . ALA A 1 90 ? -1.292 -4.730 0.020 1.00 90.62 90 ALA A O 1
ATOM 694 N N . LEU A 1 91 ? 0.854 -5.063 0.587 1.00 89.25 91 LEU A N 1
ATOM 695 C CA . LEU A 1 91 ? 1.397 -4.624 -0.693 1.00 89.25 91 LEU A CA 1
ATOM 696 C C . LEU A 1 91 ? 2.437 -5.618 -1.211 1.00 89.25 91 LEU A C 1
ATOM 698 O O . LEU A 1 91 ? 3.436 -5.910 -0.547 1.00 89.25 91 LEU A O 1
ATOM 702 N N . GLY A 1 92 ? 2.183 -6.129 -2.412 1.00 87.44 92 GLY A N 1
ATOM 703 C CA . GLY A 1 92 ? 3.121 -6.900 -3.212 1.00 87.44 92 GLY A CA 1
ATOM 704 C C . GLY A 1 92 ? 3.861 -5.986 -4.183 1.00 87.44 92 GLY A C 1
ATOM 705 O O . GLY A 1 92 ? 3.227 -5.250 -4.926 1.00 87.44 92 GLY A O 1
ATOM 706 N N . ALA A 1 93 ? 5.193 -6.010 -4.188 1.00 86.19 93 ALA A N 1
ATOM 707 C CA . ALA A 1 93 ? 5.997 -5.184 -5.089 1.00 86.19 93 ALA A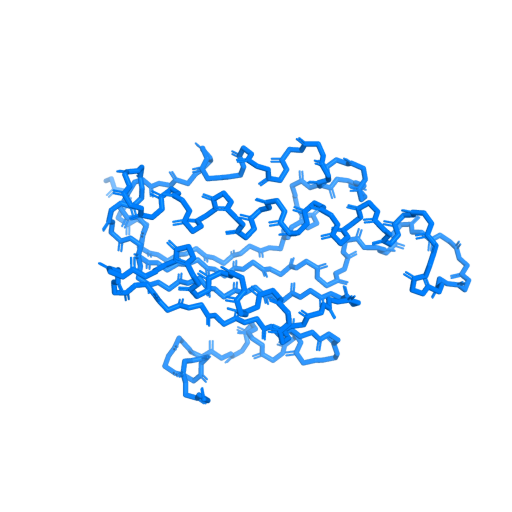 CA 1
ATOM 708 C C . ALA A 1 93 ? 7.219 -5.922 -5.639 1.00 86.19 93 ALA A C 1
ATOM 710 O O . ALA A 1 93 ? 8.034 -6.471 -4.892 1.00 86.19 93 ALA A O 1
ATOM 711 N N . LYS A 1 94 ? 7.445 -5.853 -6.953 1.00 78.44 94 LYS A N 1
ATOM 712 C CA . LYS A 1 94 ? 8.703 -6.329 -7.547 1.00 78.44 94 LYS A CA 1
ATOM 713 C C . LYS A 1 94 ? 9.843 -5.358 -7.212 1.00 78.44 94 LYS A C 1
ATOM 715 O O . LYS A 1 94 ? 9.623 -4.161 -7.122 1.00 78.44 94 LYS A O 1
ATOM 720 N N . TYR A 1 95 ? 11.062 -5.850 -6.984 1.00 76.75 95 TYR A N 1
ATOM 721 C CA . TYR A 1 95 ? 12.244 -5.029 -6.639 1.00 76.75 95 TYR A CA 1
ATOM 722 C C . TYR A 1 95 ? 12.127 -4.143 -5.378 1.00 76.75 95 TYR A C 1
ATOM 724 O O . TYR A 1 95 ? 12.948 -3.240 -5.198 1.00 76.75 95 TYR A O 1
ATOM 732 N N . GLY A 1 96 ? 11.148 -4.373 -4.499 1.00 73.69 96 GLY A N 1
ATOM 733 C CA . GLY A 1 96 ? 10.997 -3.580 -3.279 1.00 73.69 96 GLY A CA 1
ATOM 734 C C . GLY A 1 96 ? 12.120 -3.798 -2.258 1.00 73.69 96 GLY A C 1
ATOM 735 O O . GLY A 1 96 ? 12.854 -4.786 -2.309 1.00 73.69 96 GLY A O 1
ATOM 736 N N . LYS A 1 97 ? 12.236 -2.876 -1.294 1.00 80.31 97 LYS A N 1
ATOM 737 C CA . LYS A 1 97 ? 13.105 -3.010 -0.111 1.00 80.31 97 LYS A CA 1
ATOM 738 C C . LYS A 1 97 ? 12.236 -3.282 1.127 1.00 80.31 97 LYS A C 1
ATOM 740 O O . LYS A 1 97 ? 12.063 -2.383 1.951 1.00 80.31 97 LYS A O 1
ATOM 745 N N . PRO A 1 98 ? 11.682 -4.500 1.299 1.00 80.00 98 PRO A N 1
ATOM 746 C CA . PRO A 1 98 ? 10.588 -4.745 2.242 1.00 80.00 98 PRO A CA 1
ATOM 747 C C . PRO A 1 98 ? 10.977 -4.427 3.684 1.00 80.00 98 PRO A C 1
ATOM 749 O O . PRO A 1 98 ? 10.176 -3.853 4.415 1.00 80.00 98 PRO A O 1
ATOM 752 N N . ARG A 1 99 ? 12.220 -4.721 4.092 1.00 84.75 99 ARG A N 1
ATOM 753 C CA . ARG A 1 99 ? 12.718 -4.397 5.439 1.00 84.75 99 ARG A CA 1
ATOM 754 C C . ARG A 1 99 ? 12.736 -2.890 5.707 1.00 84.75 99 ARG A C 1
ATOM 756 O O . ARG A 1 99 ? 12.259 -2.461 6.753 1.00 84.75 99 ARG A O 1
ATOM 763 N N . GLN A 1 100 ? 13.262 -2.103 4.766 1.00 87.25 100 GLN A N 1
ATOM 764 C CA . GLN A 1 100 ? 13.370 -0.650 4.915 1.00 87.25 100 GLN A CA 1
ATOM 765 C C . GLN A 1 100 ? 11.986 0.001 4.908 1.00 87.25 100 GLN A C 1
ATOM 767 O O . GLN A 1 100 ? 11.638 0.714 5.841 1.00 87.25 100 GLN A O 1
ATOM 772 N N . TRP A 1 101 ? 11.159 -0.331 3.918 1.00 90.25 101 TRP A N 1
ATOM 773 C CA . TRP A 1 101 ? 9.807 0.215 3.801 1.00 90.25 101 TRP A CA 1
ATOM 774 C C . TRP A 1 101 ? 8.923 -0.162 4.989 1.00 90.25 101 TRP A C 1
ATOM 776 O O . TRP A 1 101 ? 8.182 0.676 5.491 1.00 90.25 101 TRP A O 1
ATOM 786 N N . THR A 1 102 ? 9.049 -1.390 5.506 1.00 89.31 102 THR A N 1
ATOM 787 C CA . THR A 1 102 ? 8.332 -1.801 6.723 1.00 89.31 102 THR A CA 1
ATOM 788 C C . THR A 1 102 ? 8.794 -0.989 7.930 1.00 89.31 102 THR A C 1
ATOM 790 O O . THR A 1 102 ? 7.966 -0.570 8.734 1.00 89.31 102 THR A O 1
ATOM 793 N N . LYS A 1 103 ? 10.105 -0.748 8.076 1.00 90.50 103 LYS A N 1
ATOM 794 C CA . LYS A 1 103 ? 10.651 0.060 9.174 1.00 90.50 103 LYS A CA 1
ATOM 795 C C . LYS A 1 103 ? 10.109 1.488 9.137 1.00 90.50 103 LYS A C 1
ATOM 797 O O . LYS A 1 103 ? 9.688 1.992 10.175 1.00 90.50 103 LYS A O 1
ATOM 802 N N . ASP A 1 104 ? 10.102 2.121 7.970 1.00 90.31 104 ASP A N 1
ATOM 803 C CA . ASP A 1 104 ? 9.646 3.506 7.827 1.00 90.31 104 ASP A CA 1
ATOM 804 C C . ASP A 1 104 ? 8.132 3.621 8.011 1.00 90.31 104 ASP A C 1
ATOM 806 O O . ASP A 1 104 ? 7.660 4.459 8.779 1.00 90.31 104 ASP A O 1
ATOM 810 N N . ALA A 1 105 ? 7.364 2.702 7.429 1.00 91.00 105 ALA A N 1
ATOM 811 C CA . ALA A 1 105 ? 5.925 2.665 7.624 1.00 91.00 105 ALA A CA 1
ATOM 812 C C . ALA A 1 105 ? 5.522 2.385 9.079 1.00 91.00 105 ALA A C 1
ATOM 814 O O . ALA A 1 105 ? 4.580 2.991 9.575 1.00 91.00 105 ALA A O 1
ATOM 815 N N . ARG A 1 106 ? 6.255 1.535 9.814 1.00 90.44 106 ARG A N 1
ATOM 816 C CA . ARG A 1 106 ? 6.006 1.318 11.253 1.00 90.44 106 ARG A CA 1
ATOM 817 C C . ARG A 1 106 ? 6.148 2.600 12.070 1.00 90.44 106 ARG A C 1
ATOM 819 O O . ARG A 1 106 ? 5.378 2.793 13.003 1.00 90.44 106 ARG A O 1
ATOM 826 N N . LYS A 1 107 ? 7.088 3.484 11.719 1.00 92.50 107 LYS A N 1
ATOM 827 C CA . LYS A 1 107 ? 7.194 4.805 12.362 1.00 92.50 107 LYS A CA 1
ATOM 828 C C . LYS A 1 107 ? 5.957 5.652 12.072 1.00 92.50 107 LYS A C 1
ATOM 830 O O . LYS A 1 107 ? 5.410 6.262 12.983 1.00 92.50 107 LYS A O 1
ATOM 835 N N . LEU A 1 108 ? 5.495 5.656 10.821 1.00 91.75 108 LEU A N 1
ATOM 836 C CA . LEU A 1 108 ? 4.296 6.395 10.419 1.00 91.75 108 LEU A CA 1
ATOM 837 C C . LEU A 1 108 ? 3.029 5.852 11.082 1.00 91.75 108 LEU A C 1
ATOM 839 O O . LEU A 1 108 ? 2.159 6.635 11.440 1.00 91.75 108 LEU A O 1
ATOM 843 N N . LEU A 1 109 ? 2.937 4.539 11.282 1.00 91.69 109 LEU A N 1
ATOM 844 C CA . LEU A 1 109 ? 1.798 3.860 11.905 1.00 91.69 109 LEU A CA 1
ATOM 845 C C . LEU A 1 109 ? 1.875 3.801 13.438 1.00 91.69 109 LEU A C 1
ATOM 847 O O . LEU A 1 109 ? 0.983 3.229 14.066 1.00 91.69 109 LEU A O 1
ATOM 851 N N . ALA A 1 110 ? 2.900 4.390 14.060 1.00 90.81 110 ALA A N 1
ATOM 852 C CA . ALA A 1 110 ? 3.007 4.441 15.514 1.00 90.81 110 ALA A CA 1
ATOM 853 C C . ALA A 1 110 ? 1.750 5.085 16.130 1.00 90.81 110 ALA A C 1
ATOM 855 O O . ALA A 1 110 ? 1.282 6.127 15.660 1.00 90.81 110 ALA A O 1
ATOM 856 N N . GLY A 1 111 ? 1.196 4.436 17.159 1.00 87.00 111 GLY A N 1
ATOM 857 C CA . GLY A 1 111 ? -0.054 4.848 17.808 1.00 87.00 111 GLY A CA 1
ATOM 858 C C . GLY A 1 111 ? -1.335 4.438 17.071 1.00 87.00 111 GLY A C 1
ATOM 859 O O . GLY A 1 111 ? -2.416 4.843 17.481 1.00 87.00 111 GLY A O 1
ATOM 860 N N . THR A 1 112 ? -1.239 3.642 16.001 1.00 89.19 112 THR A N 1
ATOM 861 C CA . THR A 1 112 ? -2.399 3.099 15.274 1.00 89.19 112 THR A CA 1
ATOM 862 C C . THR A 1 112 ? -2.497 1.579 15.432 1.00 89.19 112 THR A C 1
ATOM 864 O O . THR A 1 112 ? -1.504 0.909 15.714 1.00 89.19 112 THR A O 1
ATOM 867 N N . ASN A 1 113 ? -3.685 1.019 15.185 1.00 88.00 113 ASN A N 1
ATOM 868 C CA . ASN A 1 113 ? -3.903 -0.434 15.123 1.00 88.00 113 ASN A CA 1
ATOM 869 C C . ASN A 1 113 ? -3.708 -1.012 13.709 1.00 88.00 113 ASN A C 1
ATOM 871 O O . ASN A 1 113 ? -4.091 -2.156 13.446 1.00 88.00 113 ASN A O 1
ATOM 875 N N . VAL A 1 114 ? -3.151 -0.227 12.781 1.00 92.25 114 VAL A N 1
ATOM 876 C CA . VAL A 1 114 ? -2.984 -0.640 11.387 1.00 92.25 114 VAL A CA 1
ATOM 877 C C . VAL A 1 114 ? -1.798 -1.584 11.262 1.00 92.25 114 VAL A C 1
ATOM 879 O O . VAL A 1 114 ? -0.683 -1.291 11.694 1.00 92.25 114 VAL A O 1
ATOM 882 N N . LYS A 1 115 ? -2.029 -2.726 10.621 1.00 91.44 115 LYS A N 1
ATOM 883 C CA . LYS A 1 115 ? -1.001 -3.709 10.294 1.00 91.44 115 LYS A CA 1
ATOM 884 C C . LYS A 1 115 ? -0.581 -3.550 8.839 1.00 91.44 115 LYS A C 1
ATOM 886 O O . LYS A 1 115 ? -1.425 -3.546 7.944 1.00 91.44 115 LYS A O 1
ATOM 891 N N . LEU A 1 116 ? 0.727 -3.468 8.612 1.00 90.62 116 LEU A N 1
ATOM 892 C CA . LEU A 1 116 ? 1.317 -3.447 7.279 1.00 90.62 116 LEU A CA 1
ATOM 893 C C . LEU A 1 116 ? 2.025 -4.769 6.983 1.00 90.62 116 LEU A C 1
ATOM 895 O O . LEU A 1 116 ? 2.870 -5.213 7.763 1.00 90.62 116 LEU A O 1
ATOM 899 N N . LYS A 1 117 ? 1.749 -5.331 5.807 1.00 88.94 117 LYS A N 1
ATOM 900 C CA . LYS A 1 1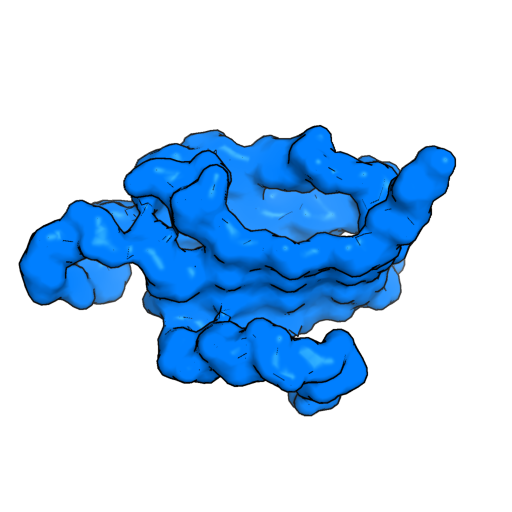17 ? 2.489 -6.448 5.225 1.00 88.94 117 LYS A CA 1
ATOM 901 C C . LYS A 1 117 ? 3.076 -6.039 3.879 1.00 88.94 117 LYS A C 1
ATOM 903 O O . LYS A 1 117 ? 2.342 -5.682 2.965 1.00 88.94 117 LYS A O 1
ATOM 908 N N . LEU A 1 118 ? 4.395 -6.133 3.744 1.00 87.56 118 LEU A N 1
ATOM 909 C CA . LEU A 1 118 ? 5.085 -5.934 2.471 1.00 87.56 118 LEU A CA 1
ATOM 910 C C . LEU A 1 118 ? 5.687 -7.253 2.003 1.00 87.56 118 LEU A C 1
ATOM 912 O O . LEU A 1 118 ? 6.381 -7.927 2.766 1.00 87.56 118 LEU A O 1
ATOM 916 N N . VAL A 1 119 ? 5.443 -7.601 0.746 1.00 84.25 119 VAL A N 1
ATOM 917 C CA . VAL A 1 119 ? 5.983 -8.801 0.105 1.00 84.25 119 VAL A CA 1
ATOM 918 C C . VAL A 1 119 ? 6.639 -8.403 -1.202 1.00 84.25 119 VAL A C 1
ATOM 920 O O . VAL A 1 119 ? 6.152 -7.528 -1.915 1.00 84.25 119 VAL A O 1
ATOM 923 N N . THR A 1 120 ? 7.760 -9.040 -1.525 1.00 77.62 120 THR A N 1
ATOM 924 C CA . THR A 1 120 ? 8.503 -8.728 -2.744 1.00 77.62 120 THR A CA 1
ATOM 925 C C . THR A 1 120 ? 8.854 -9.952 -3.561 1.00 77.62 120 THR A C 1
ATOM 927 O O . THR A 1 120 ? 9.067 -11.031 -3.012 1.00 77.62 120 THR A O 1
ATOM 930 N N . GLY A 1 121 ? 9.006 -9.753 -4.870 1.00 70.69 121 GLY A N 1
ATOM 931 C CA . GLY A 1 121 ? 9.494 -10.783 -5.789 1.00 70.69 121 GLY A CA 1
ATOM 932 C C . GLY A 1 121 ? 8.453 -11.864 -6.075 1.00 70.69 121 GLY A C 1
ATOM 933 O O . GLY A 1 121 ? 7.277 -11.558 -6.217 1.00 70.69 121 GLY A O 1
ATOM 934 N N . ASN A 1 122 ? 8.883 -13.124 -6.150 1.00 61.12 122 ASN A N 1
ATOM 935 C CA . ASN A 1 122 ? 8.053 -14.249 -6.611 1.00 61.12 122 ASN A CA 1
ATOM 936 C C . ASN A 1 122 ? 6.913 -14.636 -5.648 1.00 61.12 122 ASN A C 1
ATOM 938 O O . ASN A 1 122 ? 6.053 -15.438 -5.998 1.00 61.12 122 ASN A O 1
ATOM 942 N N . HIS A 1 123 ? 6.896 -14.083 -4.434 1.00 63.84 123 HIS A N 1
ATOM 943 C CA . HIS A 1 123 ? 5.899 -14.409 -3.409 1.00 63.84 123 HIS A CA 1
ATOM 944 C C . HIS A 1 123 ? 4.631 -13.554 -3.492 1.00 63.84 123 HIS A C 1
ATOM 946 O O . HIS A 1 123 ? 3.681 -13.792 -2.754 1.00 63.84 123 HIS A O 1
ATOM 952 N N . THR A 1 124 ? 4.581 -12.557 -4.374 1.00 66.31 124 THR A N 1
ATOM 953 C CA . THR A 1 124 ? 3.415 -11.672 -4.493 1.00 66.31 124 THR A CA 1
ATOM 954 C C . THR A 1 124 ? 2.179 -12.390 -5.029 1.00 66.31 124 THR A C 1
ATOM 956 O O . THR A 1 124 ? 1.085 -12.149 -4.528 1.00 66.31 124 THR A O 1
ATOM 959 N N . GLY A 1 125 ? 2.350 -13.367 -5.926 1.00 63.81 125 GLY A N 1
ATOM 960 C CA . GLY A 1 125 ? 1.259 -14.241 -6.376 1.00 63.81 125 GLY A CA 1
ATOM 961 C C . GLY A 1 125 ? 0.623 -15.053 -5.239 1.00 63.81 125 GLY A C 1
ATOM 962 O O . GLY A 1 125 ? -0.574 -15.320 -5.266 1.00 63.81 125 GLY A O 1
ATOM 963 N N . GLN A 1 126 ? 1.379 -15.375 -4.181 1.00 67.25 126 GLN A N 1
ATOM 964 C CA . GLN A 1 126 ? 0.841 -16.097 -3.021 1.00 67.25 126 GLN A CA 1
ATOM 965 C C . GLN A 1 126 ? -0.165 -15.251 -2.233 1.00 67.25 126 GLN A C 1
ATOM 967 O O . GLN A 1 126 ? -1.083 -15.802 -1.633 1.00 67.25 126 GLN A O 1
ATOM 972 N N . LEU A 1 127 ? -0.048 -13.920 -2.268 1.00 69.25 127 LEU A N 1
ATOM 973 C CA . LEU A 1 127 ? -0.969 -13.036 -1.557 1.00 69.25 127 LEU A CA 1
ATOM 974 C C . LEU A 1 127 ? -2.382 -13.096 -2.142 1.00 69.25 127 LEU A C 1
ATOM 976 O O . LEU A 1 127 ? -3.350 -13.093 -1.390 1.00 69.25 127 LEU A O 1
ATOM 980 N N . TRP A 1 128 ? -2.537 -13.244 -3.457 1.00 74.94 128 TRP A N 1
ATOM 981 C CA . TRP A 1 128 ? -3.869 -13.378 -4.058 1.00 74.94 128 TRP A CA 1
ATOM 982 C C . TRP A 1 128 ? -4.643 -14.583 -3.522 1.00 74.94 128 TRP A C 1
ATOM 984 O O . TRP A 1 128 ? -5.861 -14.510 -3.353 1.00 74.94 128 TRP A O 1
ATOM 994 N N . HIS A 1 129 ? -3.935 -15.657 -3.178 1.00 75.44 129 HIS A N 1
ATOM 995 C CA . HIS A 1 129 ? -4.523 -16.894 -2.668 1.00 75.44 129 HIS A CA 1
ATOM 996 C C . HIS A 1 129 ? -4.584 -16.959 -1.136 1.00 75.44 129 HIS A C 1
ATOM 998 O O . HIS A 1 129 ? -5.213 -17.861 -0.587 1.00 75.44 129 HIS A O 1
ATOM 1004 N N . GLN A 1 130 ? -3.96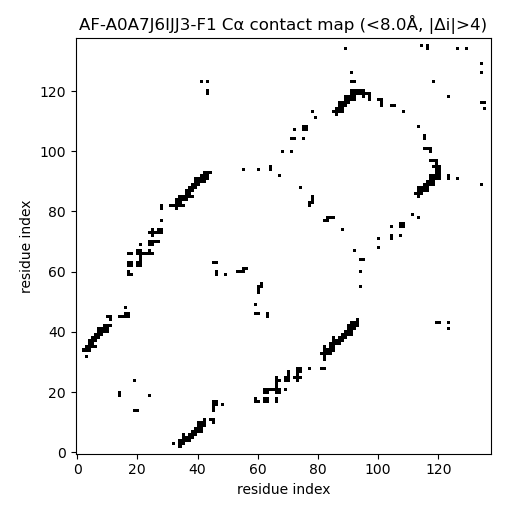9 -16.006 -0.431 1.00 73.69 130 GLN A N 1
ATOM 1005 C CA . GLN A 1 130 ? -3.997 -15.952 1.026 1.00 73.69 130 GLN A CA 1
ATOM 1006 C C . GLN A 1 130 ? -5.248 -15.241 1.547 1.00 73.69 130 GLN A C 1
ATOM 1008 O O . GLN A 1 130 ? -5.727 -14.232 1.018 1.00 73.69 130 GLN A O 1
ATOM 1013 N N . THR A 1 131 ? -5.765 -15.750 2.659 1.00 76.50 131 THR A N 1
ATOM 1014 C CA . THR A 1 131 ? -6.690 -15.016 3.521 1.00 76.50 131 THR A CA 1
ATOM 1015 C C . THR A 1 131 ? -5.941 -13.919 4.278 1.00 76.50 131 THR A C 1
ATOM 1017 O O . THR A 1 131 ? -4.739 -14.005 4.522 1.00 76.50 131 THR A O 1
ATOM 1020 N N . TRP A 1 132 ? -6.657 -12.892 4.733 1.00 72.25 132 TRP A N 1
ATOM 1021 C CA . TRP A 1 132 ? -6.058 -11.813 5.525 1.00 72.25 132 TRP A CA 1
ATOM 1022 C C . TRP A 1 132 ? -5.384 -12.288 6.815 1.00 72.25 132 TRP A C 1
ATOM 1024 O O . TRP A 1 132 ? -4.394 -11.694 7.225 1.00 72.25 132 TRP A O 1
ATOM 1034 N N . LYS A 1 133 ? -5.898 -13.353 7.449 1.00 74.94 133 LYS A N 1
ATOM 1035 C CA . LYS A 1 133 ? -5.245 -13.963 8.619 1.00 74.94 133 LYS A CA 1
ATOM 1036 C C . LYS A 1 133 ? -3.859 -14.488 8.240 1.00 74.94 133 LYS A C 1
ATOM 1038 O O . LYS A 1 133 ? -2.881 -14.088 8.854 1.00 74.94 133 LYS A O 1
ATOM 1043 N N . GLN A 1 134 ? -3.776 -15.250 7.149 1.00 76.06 134 GLN A N 1
ATOM 1044 C CA . GLN A 1 134 ? -2.517 -15.799 6.635 1.00 76.06 134 GLN A CA 1
ATOM 1045 C C . GLN A 1 134 ? -1.524 -14.708 6.203 1.00 76.06 134 GLN A C 1
ATOM 1047 O O . GLN A 1 134 ? -0.325 -14.854 6.402 1.00 76.06 134 GLN A O 1
ATOM 1052 N N . MET A 1 135 ? -2.001 -13.582 5.661 1.00 71.25 135 MET A N 1
ATOM 1053 C CA . MET A 1 135 ? -1.123 -12.458 5.296 1.00 71.25 135 MET A CA 1
ATOM 1054 C C . MET A 1 135 ? -0.480 -11.771 6.511 1.00 71.25 135 MET A C 1
ATOM 1056 O O . MET A 1 135 ? 0.587 -11.164 6.388 1.00 71.25 135 MET A O 1
ATOM 1060 N N . LEU A 1 136 ? -1.148 -11.823 7.666 1.00 68.31 136 LEU A N 1
ATOM 1061 C CA . LEU A 1 136 ? -0.759 -11.132 8.897 1.00 68.31 136 LEU A CA 1
ATOM 1062 C C . LEU A 1 136 ? 0.018 -12.018 9.881 1.00 68.31 136 LEU A C 1
ATOM 1064 O O . LEU A 1 136 ? 0.604 -11.483 10.818 1.00 68.31 136 LEU A O 1
ATOM 1068 N N . GLU A 1 137 ? 0.031 -13.335 9.676 1.00 61.59 137 GLU A N 1
ATOM 1069 C CA . GLU A 1 137 ? 0.825 -14.304 10.438 1.00 61.59 137 GLU A CA 1
ATOM 1070 C C . GLU A 1 137 ? 2.258 -14.373 9.888 1.00 61.59 137 GLU A C 1
ATOM 1072 O O . GLU A 1 137 ? 2.588 -15.297 9.153 1.00 61.59 137 GLU A O 1
ATOM 1077 N N . VAL A 1 138 ? 3.102 -13.377 10.201 1.00 45.78 138 VAL A N 1
ATOM 1078 C CA . VAL A 1 138 ? 4.584 -13.464 10.149 1.00 45.78 138 VAL A CA 1
ATOM 1079 C C . VAL A 1 138 ? 5.201 -12.484 11.138 1.00 45.78 138 VAL A C 1
ATOM 1081 O O . VAL A 1 138 ? 4.873 -11.277 11.030 1.00 45.78 138 VAL A O 1
#

Nearest PDB structures (foldseek):
  2ptg-assembly1_A  TM=4.372E-01  e=2.243E-01  Eimeria tenella strain Houghton
  1yo6-assembly2_D  TM=3.348E-01  e=4.177E-01  Caenorhabditis elegans
  6utq-assembly1_A  TM=3.590E-01  e=2.237E+00  Lactiplantibacillus plantarum
  4mo5-assembly2_C  TM=3.480E-01  e=3.457E+00  Pseudomonas aeruginosa
  3qbx-assembly1_A  TM=3.817E-01  e=3.249E+00  Pseudomonas aeruginosa